Protein AF-A0A935GJC8-F1 (afdb_monomer_lite)

Sequence (77 aa):
MTEVITSRHDRLFQGFGGWYFSTREKVTLGPFPAPEKAEAAVADFLMFIKSAPPHVINVFKGRPQQATAPAGLHTAH

Secondary structure (DSSP, 8-state):
-------GGGGEEEETTEEEEE-TTS-EEEEESSHHHHHHHHHHHHHHHHHS-HHHHHHHHS---------------

pLDDT: mean 73.07, std 17.47, range [39.06, 91.31]

Structure (mmCIF, N/CA/C/O backbone):
data_AF-A0A935GJC8-F1
#
_entry.id   AF-A0A935GJC8-F1
#
loop_
_atom_site.group_PDB
_atom_site.id
_atom_site.type_symbol
_atom_site.label_atom_id
_atom_site.label_alt_id
_atom_site.label_comp_id
_atom_site.label_asym_id
_atom_site.label_entity_id
_atom_site.label_seq_id
_atom_site.pdbx_PDB_ins_code
_atom_site.Cartn_x
_atom_site.Cartn_y
_atom_site.Cartn_z
_atom_site.occupancy
_atom_site.B_iso_or_equiv
_atom_site.auth_seq_id
_atom_site.auth_comp_id
_atom_site.auth_asym_id
_atom_site.auth_atom_id
_atom_site.pdbx_PDB_model_num
ATOM 1 N N . MET A 1 1 ? -27.973 5.421 -15.079 1.00 39.06 1 MET A N 1
ATOM 2 C CA . MET A 1 1 ? -27.161 5.906 -13.944 1.00 39.06 1 MET A CA 1
ATOM 3 C C . MET A 1 1 ? -25.791 5.262 -14.055 1.00 39.06 1 MET A C 1
ATOM 5 O O . MET A 1 1 ? -25.590 4.173 -13.546 1.00 39.06 1 MET A O 1
ATOM 9 N N . THR A 1 2 ? -24.887 5.857 -14.827 1.00 39.94 2 THR A N 1
ATOM 10 C CA . THR A 1 2 ? -23.491 5.413 -14.883 1.00 39.94 2 THR A CA 1
ATOM 11 C C . THR A 1 2 ? -22.782 6.054 -13.705 1.00 39.94 2 THR A C 1
ATOM 13 O O . THR A 1 2 ? -22.504 7.253 -13.735 1.00 39.94 2 THR A O 1
ATOM 16 N N . GLU A 1 3 ? -22.568 5.291 -12.636 1.00 45.75 3 GLU A N 1
ATOM 17 C CA . GLU A 1 3 ? -21.655 5.714 -11.583 1.00 45.75 3 GLU A CA 1
ATOM 18 C C . GLU A 1 3 ? -20.288 5.923 -12.232 1.00 45.75 3 GLU A C 1
ATOM 20 O O . GLU A 1 3 ? -19.635 4.982 -12.681 1.00 45.75 3 GLU A O 1
ATOM 25 N N . VAL A 1 4 ? -19.878 7.186 -12.330 1.00 43.59 4 VAL A N 1
ATOM 26 C CA . VAL A 1 4 ? -18.485 7.545 -12.552 1.00 43.59 4 VAL A CA 1
ATOM 27 C C . VAL A 1 4 ? -17.762 7.062 -11.304 1.00 43.59 4 VAL A C 1
ATOM 29 O O . VAL A 1 4 ? -17.669 7.773 -10.305 1.00 43.59 4 VAL A O 1
ATOM 32 N N . ILE A 1 5 ? -17.308 5.809 -11.326 1.00 48.25 5 ILE A N 1
ATOM 33 C CA . ILE A 1 5 ? -16.295 5.337 -10.396 1.00 48.25 5 ILE A CA 1
ATOM 34 C C . ILE A 1 5 ? -15.094 6.208 -10.726 1.00 48.25 5 ILE A C 1
ATOM 36 O O . ILE A 1 5 ? -14.410 5.979 -11.721 1.00 48.25 5 ILE A O 1
ATOM 40 N N . THR A 1 6 ? -14.903 7.282 -9.961 1.00 45.25 6 THR A N 1
ATOM 41 C CA . THR A 1 6 ? -13.719 8.115 -10.100 1.00 45.25 6 THR A CA 1
ATOM 42 C C . THR A 1 6 ? -12.545 7.162 -9.962 1.00 45.25 6 THR A C 1
ATOM 44 O O . THR A 1 6 ? -12.410 6.454 -8.957 1.00 45.25 6 THR A O 1
ATOM 47 N N . SER A 1 7 ? -11.785 7.037 -11.047 1.00 46.19 7 SER A N 1
ATOM 48 C CA . SER A 1 7 ? -10.602 6.200 -11.117 1.00 46.19 7 SER A CA 1
ATOM 49 C C . SER A 1 7 ? -9.816 6.399 -9.831 1.00 46.19 7 SER A C 1
ATOM 51 O O . SER A 1 7 ? -9.283 7.477 -9.578 1.00 46.19 7 SER A O 1
ATOM 53 N N . ARG A 1 8 ? -9.740 5.355 -8.996 1.00 53.56 8 ARG A N 1
ATOM 54 C CA . ARG A 1 8 ? -8.970 5.328 -7.740 1.00 53.56 8 ARG A CA 1
ATOM 55 C C . ARG A 1 8 ? -7.451 5.411 -7.990 1.00 53.56 8 ARG A C 1
ATOM 57 O O . ARG A 1 8 ? -6.673 4.991 -7.141 1.00 53.56 8 ARG A O 1
ATOM 64 N N . HIS A 1 9 ? -7.052 5.916 -9.155 1.00 52.12 9 HIS A N 1
ATOM 65 C CA . HIS A 1 9 ? -5.708 5.961 -9.709 1.00 52.12 9 HIS A CA 1
ATOM 66 C C . HIS A 1 9 ? -4.803 6.933 -8.950 1.00 52.12 9 HIS A C 1
ATOM 68 O O . HIS A 1 9 ? -3.601 6.736 -8.954 1.00 52.12 9 HIS A O 1
ATOM 74 N N . ASP A 1 10 ? -5.364 7.890 -8.203 1.00 60.12 10 ASP A N 1
ATOM 75 C CA . ASP A 1 10 ? -4.583 8.811 -7.356 1.00 60.12 10 ASP A CA 1
ATOM 76 C C . ASP A 1 10 ? -3.845 8.104 -6.201 1.00 60.12 10 ASP A C 1
ATOM 78 O O . ASP A 1 10 ? -2.974 8.659 -5.540 1.00 60.12 10 ASP A O 1
ATOM 82 N N . ARG A 1 11 ? -4.190 6.837 -5.941 1.00 74.38 11 ARG A N 1
ATOM 83 C CA . ARG A 1 11 ? -3.505 6.020 -4.940 1.00 74.38 11 ARG A CA 1
ATOM 84 C C . ARG A 1 11 ? -2.367 5.202 -5.507 1.00 74.38 11 ARG A C 1
ATOM 86 O O . ARG A 1 11 ? -1.536 4.791 -4.714 1.00 74.38 11 ARG A O 1
ATOM 93 N N . LEU A 1 12 ? -2.339 4.932 -6.810 1.00 85.50 12 LEU A N 1
ATOM 94 C CA . LEU A 1 12 ? -1.347 4.065 -7.442 1.00 85.50 12 LEU A CA 1
ATOM 95 C C . LEU A 1 12 ? -0.206 4.919 -7.983 1.00 85.50 12 LEU A C 1
ATOM 97 O O . LEU A 1 12 ? -0.436 5.865 -8.729 1.00 85.50 12 LEU A O 1
ATOM 101 N N . PHE A 1 13 ? 1.027 4.583 -7.631 1.00 86.50 13 PHE A N 1
ATOM 102 C CA . PHE A 1 13 ? 2.192 5.312 -8.118 1.00 86.50 13 PHE A CA 1
ATOM 103 C C . PHE A 1 13 ? 3.380 4.382 -8.321 1.00 86.50 13 PHE A C 1
ATOM 105 O O . PHE A 1 13 ? 3.523 3.362 -7.646 1.00 86.50 13 PHE A O 1
ATOM 112 N N . GLN A 1 14 ? 4.244 4.739 -9.265 1.00 87.88 14 GLN A N 1
ATOM 113 C CA . GLN A 1 14 ? 5.486 4.020 -9.504 1.00 87.88 14 GLN A CA 1
ATOM 114 C C . GLN A 1 14 ? 6.585 4.590 -8.603 1.00 87.88 14 GLN A C 1
ATOM 116 O O . GLN A 1 14 ? 6.803 5.800 -8.558 1.00 87.88 14 GLN A O 1
ATOM 121 N N . GLY A 1 15 ? 7.263 3.712 -7.870 1.00 85.69 15 GLY A N 1
ATOM 122 C CA . GLY A 1 15 ? 8.386 4.042 -6.998 1.00 85.69 15 GLY A CA 1
ATOM 123 C C . GLY A 1 15 ? 9.628 3.233 -7.361 1.00 85.69 15 GLY A C 1
ATOM 124 O O . GLY A 1 15 ? 9.650 2.483 -8.341 1.00 85.69 15 GLY A O 1
ATOM 125 N N . PHE A 1 16 ? 10.678 3.360 -6.552 1.00 84.62 16 PHE A N 1
ATOM 126 C CA . PHE A 1 16 ? 11.895 2.581 -6.759 1.00 84.62 16 PHE A CA 1
ATOM 127 C C . PHE A 1 16 ? 11.615 1.086 -6.552 1.00 84.62 16 PHE A C 1
ATOM 129 O O . PHE A 1 16 ? 11.288 0.666 -5.449 1.00 84.62 16 PHE A O 1
ATOM 136 N N . GLY A 1 17 ? 11.747 0.286 -7.611 1.00 85.19 17 GLY A N 1
ATOM 137 C CA . GLY A 1 17 ? 11.561 -1.166 -7.542 1.00 85.19 17 GLY A CA 1
ATOM 138 C C . GLY A 1 17 ? 10.148 -1.674 -7.843 1.00 85.19 17 GLY A C 1
ATOM 139 O O . GLY A 1 17 ? 9.933 -2.880 -7.755 1.00 85.19 17 GLY A O 1
ATOM 140 N N . GLY A 1 18 ? 9.198 -0.814 -8.237 1.00 90.44 18 GLY A N 1
ATOM 141 C CA . GLY A 1 18 ? 7.904 -1.274 -8.748 1.00 90.44 18 GLY A CA 1
ATOM 142 C C . GLY A 1 18 ? 6.739 -0.316 -8.525 1.00 90.44 18 GLY A C 1
ATOM 143 O O . GLY A 1 18 ? 6.902 0.893 -8.367 1.00 90.44 18 GLY A O 1
ATOM 144 N N . TRP A 1 19 ? 5.543 -0.888 -8.537 1.00 90.81 19 TRP A N 1
ATOM 145 C CA . TRP A 1 19 ? 4.280 -0.194 -8.326 1.00 90.81 19 TRP A CA 1
ATOM 146 C C . TRP A 1 19 ? 3.878 -0.227 -6.863 1.00 90.81 19 TRP A C 1
ATOM 148 O O . TRP A 1 19 ? 4.062 -1.222 -6.172 1.00 90.81 19 TRP A O 1
ATOM 158 N N . TYR A 1 20 ? 3.297 0.859 -6.393 1.00 89.50 20 TYR A N 1
ATOM 159 C CA . TYR A 1 20 ? 2.855 1.020 -5.021 1.00 89.50 20 TYR A CA 1
ATOM 160 C C . TYR A 1 20 ? 1.436 1.555 -5.009 1.00 89.50 20 TYR A C 1
ATOM 162 O O . TYR A 1 20 ? 0.982 2.153 -5.988 1.00 89.50 20 TYR A O 1
ATOM 170 N N . PHE A 1 21 ? 0.753 1.385 -3.880 1.00 88.94 21 PHE A N 1
ATOM 171 C CA . PHE A 1 21 ? -0.421 2.191 -3.599 1.00 88.94 21 PHE A CA 1
ATOM 172 C C . PHE A 1 21 ? -0.426 2.778 -2.190 1.00 88.94 21 PHE A C 1
ATOM 174 O O . PHE A 1 21 ? 0.110 2.190 -1.248 1.00 88.94 21 PHE A O 1
ATOM 181 N N . SER A 1 22 ? -1.047 3.948 -2.048 1.00 85.62 22 SER A N 1
ATOM 182 C CA . SER A 1 22 ? -1.249 4.631 -0.775 1.00 85.62 22 SER A CA 1
ATOM 183 C C . SER A 1 22 ? -2.647 4.371 -0.207 1.00 85.62 22 SER A C 1
ATOM 185 O O . SER A 1 22 ? -3.666 4.363 -0.907 1.00 85.62 22 SER A O 1
ATOM 187 N N . THR A 1 23 ? -2.707 4.142 1.102 1.00 82.69 23 THR A N 1
ATOM 188 C CA . THR A 1 23 ? -3.959 4.081 1.863 1.00 82.69 23 THR A CA 1
ATOM 189 C C . THR A 1 23 ? -4.360 5.480 2.344 1.00 82.69 23 THR A C 1
ATOM 191 O O . THR A 1 23 ? -3.558 6.418 2.331 1.00 82.69 23 THR A O 1
ATOM 194 N N . ARG A 1 24 ? -5.611 5.656 2.796 1.00 76.25 24 ARG A N 1
ATOM 195 C CA . ARG A 1 24 ? -6.092 6.959 3.312 1.00 76.25 24 ARG A CA 1
ATOM 196 C C . ARG A 1 24 ? -5.377 7.365 4.604 1.00 76.25 24 ARG A C 1
ATOM 198 O O . ARG A 1 24 ? -5.347 8.535 4.966 1.00 76.25 24 ARG 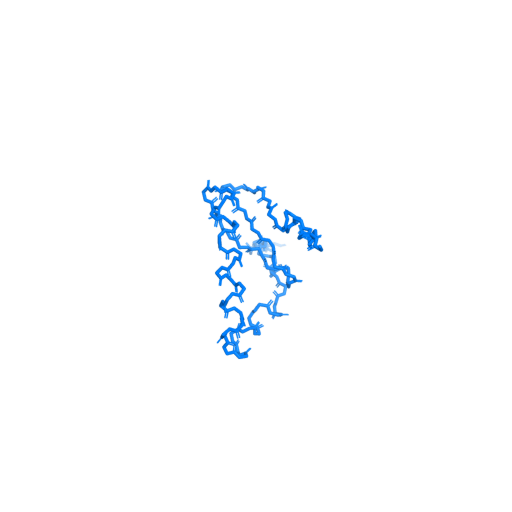A O 1
ATOM 205 N N . GLU A 1 25 ? -4.786 6.387 5.265 1.00 74.38 25 GLU A N 1
ATOM 206 C CA . GLU A 1 25 ? -4.031 6.466 6.498 1.00 74.38 25 GLU A CA 1
ATOM 207 C C . GLU A 1 25 ? -2.537 6.738 6.250 1.00 74.38 25 GLU A C 1
ATOM 209 O O . GLU A 1 25 ? -1.73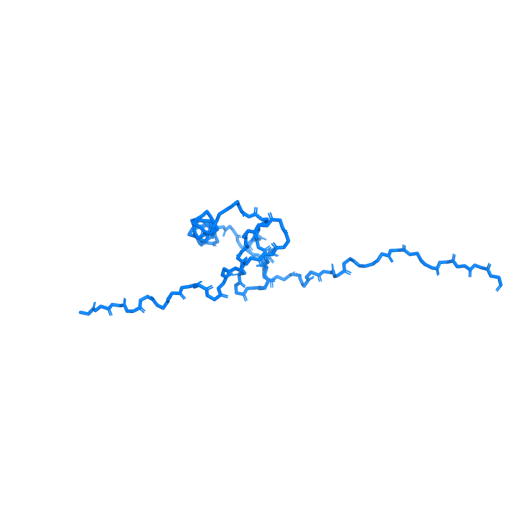4 6.677 7.176 1.00 74.38 25 GLU A O 1
ATOM 214 N N . LYS A 1 26 ? -2.163 7.081 5.005 1.00 76.12 26 LYS A N 1
ATOM 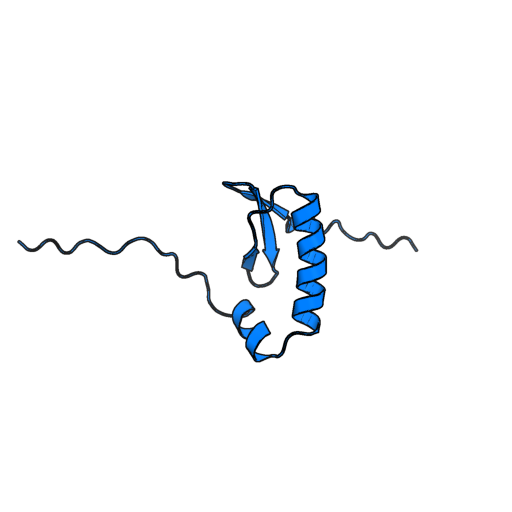215 C CA . LYS A 1 26 ? -0.790 7.397 4.577 1.00 76.12 26 LYS A CA 1
ATOM 216 C C . LYS A 1 26 ? 0.190 6.228 4.729 1.00 76.12 26 LYS A C 1
ATOM 218 O O . LYS A 1 26 ? 1.389 6.443 4.896 1.00 76.12 26 LYS A O 1
ATOM 223 N N . VAL A 1 27 ? -0.307 4.994 4.643 1.00 82.38 27 VAL A N 1
ATOM 224 C CA . VAL A 1 27 ? 0.535 3.797 4.545 1.00 82.38 27 VAL A CA 1
ATOM 225 C C . VAL A 1 27 ? 0.761 3.486 3.071 1.00 82.38 27 VAL A C 1
ATOM 227 O O . VAL A 1 27 ? -0.192 3.423 2.295 1.00 82.38 27 VAL A O 1
ATOM 230 N N . THR A 1 28 ? 2.018 3.283 2.691 1.00 87.69 28 THR A N 1
ATOM 231 C CA . THR A 1 28 ? 2.404 2.860 1.341 1.00 87.69 28 THR A CA 1
ATOM 232 C C . THR A 1 28 ? 2.616 1.351 1.322 1.00 87.69 28 THR A C 1
ATOM 234 O O . THR A 1 28 ? 3.370 0.830 2.143 1.00 87.69 28 THR A O 1
ATOM 237 N N . LEU A 1 29 ? 1.975 0.657 0.381 1.00 86.56 29 LEU A N 1
ATOM 238 C CA . LEU A 1 29 ? 2.081 -0.791 0.201 1.00 86.56 29 LEU A CA 1
ATOM 239 C C . LEU A 1 29 ? 2.672 -1.122 -1.175 1.00 86.56 29 LEU A C 1
ATOM 241 O O . LEU A 1 29 ? 2.298 -0.512 -2.177 1.00 86.56 29 LEU A O 1
ATOM 245 N N . GLY A 1 30 ? 3.604 -2.076 -1.205 1.00 90.38 30 GLY A N 1
ATOM 246 C CA . GLY A 1 30 ? 4.367 -2.497 -2.385 1.00 90.38 30 GLY A CA 1
ATOM 247 C C . GLY A 1 30 ? 5.817 -2.857 -2.017 1.00 90.38 30 GLY A C 1
ATOM 248 O O . GLY A 1 30 ? 6.131 -2.926 -0.824 1.00 90.38 30 GLY A O 1
ATOM 249 N N . PRO A 1 31 ? 6.716 -3.053 -2.998 1.00 91.31 31 PRO A N 1
ATOM 250 C CA . PRO A 1 31 ? 6.492 -2.936 -4.441 1.00 91.31 31 PRO A CA 1
ATOM 251 C C . PRO A 1 31 ? 5.706 -4.108 -5.037 1.00 91.31 31 PRO A C 1
ATOM 253 O O . PRO A 1 31 ? 5.869 -5.262 -4.649 1.00 91.31 31 PRO A O 1
ATOM 256 N N . PHE A 1 32 ? 4.905 -3.803 -6.050 1.00 90.88 32 PHE A N 1
ATOM 257 C CA . PHE A 1 32 ? 4.231 -4.750 -6.927 1.00 90.88 32 PHE A CA 1
ATOM 258 C C . PHE A 1 32 ? 4.888 -4.737 -8.314 1.00 90.88 32 PHE A C 1
ATOM 260 O O . PHE A 1 32 ? 5.342 -3.687 -8.775 1.00 90.88 32 PHE A O 1
ATOM 267 N N . PRO A 1 33 ? 4.920 -5.878 -9.021 1.00 89.25 33 PRO A N 1
ATOM 268 C CA . PRO A 1 33 ? 5.622 -5.983 -10.300 1.00 89.25 33 PRO A CA 1
ATOM 269 C C . PRO A 1 33 ? 4.918 -5.246 -11.450 1.00 89.25 33 PRO A C 1
ATOM 271 O O . PRO A 1 33 ? 5.560 -4.918 -12.442 1.00 89.25 33 PRO A O 1
ATOM 274 N N . ALA A 1 34 ? 3.613 -4.989 -11.332 1.00 89.88 34 ALA A N 1
ATOM 275 C CA . ALA A 1 34 ? 2.787 -4.405 -12.385 1.00 89.88 34 ALA A CA 1
ATOM 276 C C . ALA A 1 34 ? 1.638 -3.572 -11.778 1.00 89.88 34 ALA A C 1
ATOM 278 O O . ALA A 1 34 ? 1.205 -3.879 -10.656 1.00 89.88 34 ALA A O 1
ATOM 279 N N . PRO A 1 35 ? 1.128 -2.547 -12.484 1.00 85.75 35 PRO A N 1
ATOM 280 C CA . PRO A 1 35 ? 0.074 -1.676 -11.963 1.00 85.75 35 PRO A CA 1
ATOM 281 C C . PRO A 1 35 ? -1.229 -2.438 -11.699 1.00 85.75 35 PRO A C 1
ATOM 283 O O . PRO A 1 35 ? -1.874 -2.205 -10.681 1.00 85.75 35 PRO A O 1
ATOM 286 N N . GLU A 1 36 ? -1.570 -3.426 -12.528 1.00 89.50 36 GLU A N 1
ATOM 287 C CA . GLU A 1 36 ? -2.776 -4.250 -12.374 1.00 89.50 36 GLU A CA 1
ATOM 288 C C . GLU A 1 36 ? -2.699 -5.124 -11.113 1.00 89.50 36 GLU A C 1
ATOM 290 O O . GLU A 1 36 ? -3.710 -5.426 -10.481 1.00 89.50 36 GLU A O 1
ATOM 295 N N . LYS A 1 37 ? -1.485 -5.523 -10.706 1.00 88.50 37 LYS A N 1
ATOM 296 C CA . LYS A 1 37 ? -1.264 -6.259 -9.452 1.00 88.50 37 LYS A CA 1
ATOM 297 C C . LYS A 1 37 ? -1.412 -5.357 -8.237 1.00 88.50 37 LYS A C 1
ATOM 299 O O . LYS A 1 37 ? -1.991 -5.788 -7.243 1.00 88.50 37 LYS A O 1
ATOM 304 N N . ALA A 1 38 ? -0.929 -4.121 -8.323 1.00 88.75 38 ALA A N 1
ATOM 305 C CA . ALA A 1 38 ? -1.157 -3.131 -7.281 1.00 88.75 38 ALA A CA 1
ATOM 306 C C . ALA A 1 38 ? -2.654 -2.785 -7.169 1.00 88.75 38 ALA A C 1
ATOM 308 O O . ALA A 1 38 ? -3.171 -2.675 -6.061 1.00 88.75 38 ALA A O 1
ATOM 309 N N . GLU A 1 39 ? -3.377 -2.695 -8.289 1.00 87.94 39 GLU A N 1
ATOM 310 C CA . GLU A 1 39 ? -4.826 -2.467 -8.300 1.00 87.94 39 GLU A CA 1
ATOM 311 C C . GLU A 1 39 ? -5.610 -3.640 -7.693 1.00 87.94 39 GLU A C 1
ATOM 313 O O . GLU A 1 39 ? -6.475 -3.425 -6.841 1.00 87.94 39 GLU A O 1
ATOM 318 N N . ALA A 1 40 ? -5.269 -4.883 -8.046 1.00 88.88 40 ALA A N 1
ATOM 319 C CA . ALA A 1 40 ? -5.860 -6.065 -7.417 1.00 88.88 40 ALA A CA 1
ATOM 320 C C . ALA A 1 40 ? -5.614 -6.077 -5.896 1.00 88.88 40 ALA A C 1
ATOM 322 O O . ALA A 1 40 ? -6.545 -6.269 -5.112 1.00 88.88 40 ALA A O 1
ATOM 323 N N . ALA A 1 41 ? -4.390 -5.752 -5.470 1.00 88.19 41 ALA A N 1
ATOM 324 C CA . ALA A 1 41 ? -4.035 -5.670 -4.057 1.00 88.19 41 ALA A CA 1
ATOM 325 C C . ALA A 1 41 ? -4.811 -4.576 -3.298 1.00 88.19 41 ALA A C 1
ATOM 327 O O . ALA A 1 41 ? -5.054 -4.724 -2.100 1.00 88.19 41 ALA A O 1
ATOM 328 N N . VAL A 1 42 ? -5.259 -3.503 -3.966 1.00 86.31 42 VAL A N 1
ATOM 329 C CA . VAL A 1 42 ? -6.167 -2.513 -3.359 1.00 86.31 42 VAL A CA 1
ATOM 330 C C . VAL A 1 42 ? -7.509 -3.157 -3.005 1.00 86.31 42 VAL A C 1
ATOM 332 O O . VAL A 1 42 ? -8.038 -2.894 -1.924 1.00 86.31 42 VAL A O 1
ATOM 335 N N . ALA A 1 43 ? -8.077 -3.981 -3.889 1.00 86.06 43 ALA A N 1
ATOM 336 C CA . ALA A 1 43 ? -9.346 -4.661 -3.627 1.00 86.06 43 ALA A CA 1
ATOM 337 C C . ALA A 1 43 ? -9.223 -5.642 -2.451 1.00 86.06 43 ALA A C 1
ATOM 339 O O . ALA A 1 43 ? -10.039 -5.591 -1.524 1.00 86.06 43 ALA A O 1
ATOM 340 N N . ASP A 1 44 ? -8.156 -6.443 -2.436 1.00 87.38 44 ASP A N 1
ATOM 341 C CA . ASP A 1 44 ? -7.860 -7.377 -1.346 1.00 87.38 44 ASP A CA 1
ATOM 342 C C . ASP A 1 44 ? -7.645 -6.647 -0.017 1.00 87.38 44 ASP A C 1
ATOM 344 O O . ASP A 1 44 ? -8.211 -7.026 1.011 1.00 87.38 44 ASP A O 1
ATOM 348 N N . PHE A 1 45 ? -6.900 -5.539 -0.032 1.00 86.81 45 PHE A N 1
ATOM 349 C CA . PHE A 1 45 ? -6.664 -4.722 1.155 1.00 86.81 45 PHE A CA 1
ATOM 350 C C . PHE A 1 45 ? -7.964 -4.146 1.733 1.00 86.81 45 PHE A C 1
ATOM 352 O O . PHE A 1 45 ? -8.161 -4.137 2.948 1.00 86.81 45 PHE A O 1
ATOM 359 N N . LEU A 1 46 ? -8.893 -3.692 0.886 1.00 85.06 46 LEU A N 1
ATOM 360 C CA . LEU A 1 46 ? -10.193 -3.193 1.347 1.00 85.06 46 LEU A CA 1
ATOM 361 C C . LEU A 1 46 ? -11.039 -4.294 1.979 1.00 85.06 46 LEU A C 1
ATOM 363 O O . LEU A 1 46 ? -11.726 -4.032 2.966 1.00 85.06 46 LEU A O 1
ATOM 367 N N . MET A 1 47 ? -11.018 -5.499 1.409 1.00 86.62 47 MET A N 1
ATOM 368 C CA . MET A 1 47 ? -11.716 -6.646 1.981 1.00 86.62 47 MET A CA 1
ATOM 369 C C . MET A 1 47 ? -11.104 -7.024 3.332 1.00 86.62 47 MET A C 1
ATOM 371 O O . MET A 1 47 ? -11.830 -7.184 4.311 1.00 86.62 47 MET A O 1
ATOM 375 N N . PHE A 1 48 ? -9.774 -7.053 3.411 1.00 87.06 48 PHE A N 1
ATOM 376 C CA . PHE A 1 48 ? -9.044 -7.302 4.646 1.00 87.06 48 PHE A CA 1
ATOM 377 C C . PHE A 1 48 ? -9.406 -6.295 5.740 1.00 87.06 48 PHE A C 1
ATOM 379 O O . PHE A 1 48 ? -9.824 -6.706 6.815 1.00 87.06 48 PHE A O 1
ATOM 386 N N . ILE A 1 49 ? -9.336 -4.986 5.478 1.00 84.69 49 ILE A N 1
ATOM 387 C CA . ILE A 1 49 ? -9.638 -3.960 6.491 1.00 84.69 49 ILE A CA 1
ATOM 388 C C . ILE A 1 49 ? -11.100 -4.011 6.954 1.00 84.69 49 ILE A C 1
ATOM 390 O O . ILE A 1 49 ? -11.375 -3.725 8.117 1.00 84.69 49 ILE A O 1
ATOM 394 N N . LYS A 1 50 ? -12.042 -4.399 6.084 1.00 85.44 50 LYS A N 1
ATOM 395 C CA . LYS A 1 50 ? -13.453 -4.579 6.468 1.00 85.44 50 LYS A CA 1
ATOM 396 C C . LYS A 1 50 ? -13.666 -5.754 7.425 1.00 85.44 50 LYS A C 1
ATOM 398 O O . LYS A 1 50 ? -14.562 -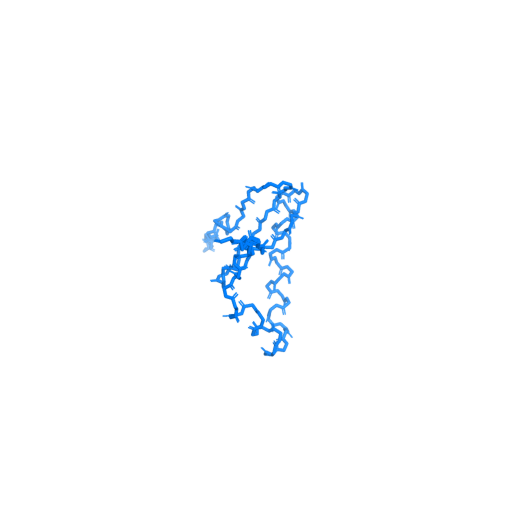5.684 8.260 1.00 85.44 50 LYS A O 1
ATOM 403 N N . SER A 1 51 ? -12.876 -6.816 7.289 1.00 86.88 51 SER A N 1
ATOM 404 C CA . SER A 1 51 ? -12.988 -8.036 8.100 1.00 86.88 51 SER A CA 1
ATOM 405 C C . SER A 1 51 ? -11.986 -8.095 9.257 1.00 86.88 51 SER A C 1
ATOM 407 O O . SER A 1 51 ? -12.096 -8.960 10.124 1.00 86.88 51 SER A O 1
ATOM 409 N N . ALA A 1 52 ? -11.001 -7.199 9.277 1.00 86.81 52 ALA A N 1
ATOM 410 C CA . ALA A 1 52 ? -9.935 -7.196 10.260 1.00 86.81 52 ALA A CA 1
ATOM 411 C C . ALA A 1 52 ? -10.452 -6.787 11.652 1.00 86.81 52 ALA A C 1
ATOM 413 O O . ALA A 1 52 ? -11.218 -5.828 11.784 1.00 86.81 52 ALA A O 1
ATOM 414 N N . PRO A 1 53 ? -9.989 -7.449 12.726 1.00 86.81 53 PRO A N 1
ATOM 415 C CA . PRO A 1 53 ? -10.261 -7.008 14.085 1.00 86.81 53 PRO A CA 1
ATOM 416 C C . PRO A 1 53 ? -9.754 -5.577 14.348 1.00 86.81 53 PRO A C 1
ATOM 418 O O . PRO A 1 53 ? -8.727 -5.175 13.791 1.00 86.81 53 PRO A O 1
ATOM 421 N N . PRO A 1 54 ? -10.376 -4.823 15.276 1.00 82.12 54 PRO A N 1
ATOM 422 C CA . PRO A 1 54 ? -9.988 -3.440 15.565 1.00 82.12 54 PRO A CA 1
ATOM 423 C C . PRO A 1 54 ? -8.501 -3.249 15.903 1.00 82.12 54 PRO A C 1
ATOM 425 O O . PRO A 1 54 ? -7.908 -2.247 15.511 1.00 82.12 54 PRO A O 1
ATOM 428 N N . HIS A 1 55 ? -7.873 -4.220 16.579 1.00 81.06 55 HIS A N 1
ATOM 429 C CA . HIS A 1 55 ? -6.450 -4.153 16.928 1.00 81.06 55 HIS A CA 1
ATOM 430 C C . HIS A 1 55 ? -5.528 -4.195 15.698 1.00 81.06 55 HIS A C 1
ATOM 432 O O . HIS A 1 55 ? -4.498 -3.529 15.696 1.00 81.06 55 HIS A O 1
ATOM 438 N N . VAL A 1 56 ? -5.915 -4.916 14.640 1.00 81.69 56 VAL A N 1
ATOM 439 C CA . VAL A 1 56 ? -5.183 -4.963 13.364 1.00 81.69 56 VAL A CA 1
ATOM 440 C C . VAL A 1 56 ? -5.361 -3.652 12.608 1.00 81.69 56 VAL A C 1
ATOM 442 O O . VAL A 1 56 ? -4.388 -3.071 12.139 1.00 81.69 56 VAL A O 1
ATOM 445 N N . ILE A 1 57 ? -6.592 -3.136 12.539 1.00 80.88 57 ILE A N 1
ATOM 446 C CA . ILE A 1 57 ? -6.886 -1.859 11.872 1.00 80.88 57 ILE A CA 1
ATOM 447 C C . ILE A 1 57 ? -6.097 -0.713 12.527 1.00 80.88 57 ILE A C 1
ATOM 449 O O . ILE A 1 57 ? -5.604 0.181 11.839 1.00 80.88 57 ILE A O 1
ATOM 453 N N . ASN A 1 58 ? -5.928 -0.750 13.851 1.00 80.75 58 ASN A N 1
ATOM 454 C CA . ASN A 1 58 ? -5.177 0.266 14.585 1.00 80.75 58 ASN A CA 1
ATOM 455 C C . ASN A 1 58 ? -3.701 0.361 14.169 1.00 80.75 58 ASN A C 1
ATOM 4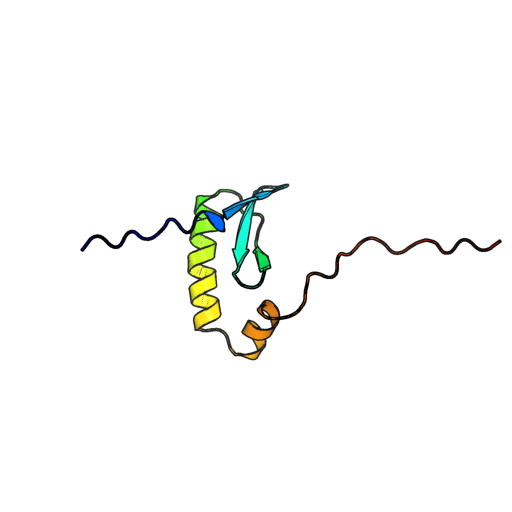57 O O . ASN A 1 58 ? -3.141 1.454 14.239 1.00 80.75 58 ASN A O 1
ATOM 461 N N . VAL A 1 59 ? -3.092 -0.722 13.669 1.00 78.44 59 VAL A N 1
ATOM 462 C CA . VAL A 1 59 ? -1.724 -0.696 13.115 1.00 78.44 59 VAL A CA 1
ATOM 463 C C . VAL A 1 59 ? 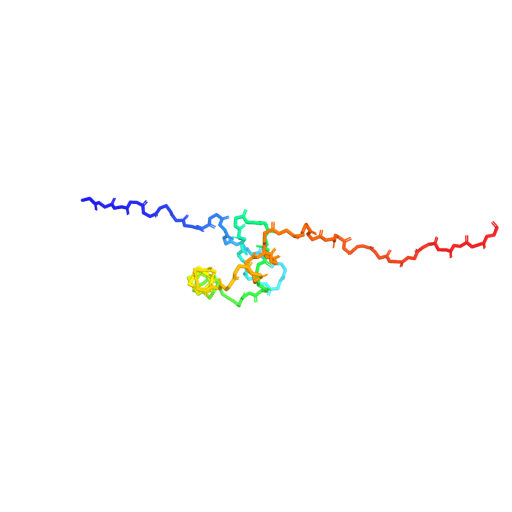-1.636 0.251 11.917 1.00 78.44 59 VAL A C 1
ATOM 465 O O . VAL A 1 59 ? -0.659 0.980 11.775 1.00 78.44 59 VAL A O 1
ATOM 468 N N . PHE A 1 60 ? -2.683 0.300 11.092 1.00 74.81 60 PHE A N 1
ATOM 469 C CA . PHE A 1 60 ? -2.740 1.177 9.924 1.00 74.81 60 PHE A CA 1
ATOM 470 C C . PHE A 1 60 ? -3.169 2.603 10.276 1.00 74.81 60 PHE A C 1
ATOM 472 O O . PHE A 1 60 ? -2.819 3.528 9.558 1.00 74.81 60 PHE A O 1
ATOM 479 N N . LYS A 1 61 ? -3.896 2.804 11.384 1.00 70.00 61 LYS A N 1
ATOM 480 C CA . LYS A 1 61 ? -4.418 4.118 11.800 1.00 70.00 61 LYS A CA 1
ATOM 481 C C . LYS A 1 61 ? -3.399 5.028 12.485 1.00 70.00 61 LYS A C 1
ATOM 483 O O . LYS A 1 61 ? -3.670 6.219 12.620 1.00 70.00 61 LYS A O 1
ATOM 488 N N . GLY A 1 62 ? -2.269 4.510 12.964 1.00 59.41 62 GLY A N 1
ATOM 489 C CA . GLY A 1 62 ? -1.430 5.309 13.852 1.00 59.41 62 GLY A CA 1
ATOM 490 C C . GLY A 1 62 ? -0.066 4.725 14.170 1.00 59.41 62 GLY A C 1
ATOM 491 O O . GLY A 1 62 ? 0.182 4.274 15.286 1.00 59.41 62 GLY A O 1
ATOM 492 N N . ARG A 1 63 ? 0.867 4.884 13.235 1.00 49.16 63 ARG A N 1
ATOM 493 C CA . ARG A 1 63 ? 2.177 5.451 13.560 1.00 49.16 63 ARG A CA 1
ATOM 494 C C . ARG A 1 63 ? 2.708 6.117 12.288 1.00 49.16 63 ARG A C 1
ATOM 496 O O . ARG A 1 63 ? 2.803 5.424 11.277 1.00 49.16 63 ARG A O 1
ATOM 503 N N . PRO A 1 64 ? 3.007 7.432 12.279 1.00 47.31 64 PRO A N 1
ATOM 504 C CA . PRO A 1 64 ? 3.784 7.995 11.181 1.00 47.31 64 PRO A CA 1
ATOM 505 C C . PRO A 1 64 ? 5.024 7.121 11.019 1.00 47.31 64 PRO A C 1
ATOM 507 O O . PRO A 1 64 ? 5.620 6.736 12.030 1.00 47.31 64 PRO A O 1
ATOM 510 N N . GLN A 1 65 ? 5.366 6.755 9.778 1.00 48.53 65 GLN A N 1
ATOM 511 C CA . GLN A 1 65 ? 6.651 6.127 9.504 1.00 48.53 65 GLN A CA 1
ATOM 512 C C . GLN A 1 65 ? 7.708 6.964 10.215 1.00 48.53 65 GLN A C 1
ATOM 514 O O . GLN A 1 65 ? 7.920 8.133 9.891 1.00 48.53 65 GLN A O 1
ATOM 519 N N . GLN A 1 66 ? 8.313 6.376 11.240 1.00 44.62 66 GLN A N 1
ATOM 520 C CA . GLN A 1 66 ? 9.523 6.901 11.818 1.00 44.62 66 GLN A CA 1
ATOM 521 C C . GLN A 1 66 ? 10.513 6.860 10.661 1.00 44.62 66 GLN A C 1
ATOM 523 O O . GLN A 1 66 ? 10.871 5.777 10.201 1.00 44.62 66 GLN A O 1
ATOM 528 N N . ALA A 1 67 ? 10.844 8.030 10.117 1.00 46.03 67 ALA A N 1
ATOM 529 C CA . ALA A 1 67 ? 11.920 8.168 9.160 1.00 46.03 67 ALA A CA 1
ATOM 530 C C . ALA A 1 67 ? 13.167 7.587 9.833 1.00 46.03 67 ALA A C 1
ATOM 532 O O . ALA A 1 67 ? 13.779 8.216 10.692 1.00 46.03 67 ALA A O 1
ATOM 533 N N . THR A 1 68 ? 13.499 6.342 9.514 1.00 48.38 68 THR A N 1
ATOM 534 C CA . THR A 1 68 ? 14.803 5.780 9.821 1.00 48.38 68 THR A CA 1
ATOM 535 C C . THR A 1 68 ? 15.798 6.481 8.909 1.00 48.38 68 THR A C 1
ATOM 537 O O . THR A 1 68 ? 15.963 6.102 7.753 1.00 48.38 68 THR A O 1
ATOM 540 N N . ALA A 1 69 ? 16.434 7.521 9.439 1.00 48.06 69 ALA A N 1
ATOM 541 C CA . ALA A 1 69 ? 17.749 7.978 9.016 1.00 48.06 69 ALA A CA 1
ATOM 542 C C . ALA A 1 69 ? 18.722 7.778 10.198 1.00 48.06 69 ALA A C 1
ATOM 544 O O . ALA A 1 69 ? 18.291 7.790 11.353 1.00 48.06 69 ALA A O 1
ATOM 545 N N . PRO A 1 70 ? 19.991 7.459 9.914 1.00 51.41 70 PRO A N 1
ATOM 546 C CA . PRO A 1 70 ? 20.738 6.427 10.621 1.00 51.41 70 PRO A CA 1
ATOM 547 C C . PRO A 1 70 ? 21.359 6.893 11.939 1.00 51.41 70 PRO A C 1
ATOM 549 O O . PRO A 1 70 ? 21.703 8.056 12.130 1.00 51.41 70 PRO A O 1
ATOM 552 N N . ALA A 1 71 ? 21.556 5.921 12.828 1.00 55.72 71 ALA A N 1
ATOM 553 C CA . ALA A 1 71 ? 22.443 6.032 13.972 1.00 55.72 71 ALA A CA 1
ATOM 554 C C . ALA A 1 71 ? 23.870 6.390 13.520 1.00 55.72 71 ALA A C 1
ATOM 556 O O . ALA A 1 71 ? 24.411 5.740 12.626 1.00 55.72 71 ALA A O 1
ATOM 557 N N . GLY A 1 72 ? 24.488 7.369 14.185 1.00 53.28 72 GLY A N 1
ATOM 558 C CA . GLY A 1 72 ? 25.938 7.556 14.153 1.00 53.28 72 GLY A CA 1
ATOM 559 C C . GLY A 1 72 ? 26.401 8.998 13.985 1.00 53.28 72 GLY A C 1
ATOM 560 O O . GLY A 1 72 ? 26.730 9.415 12.884 1.00 53.28 72 GLY A O 1
ATOM 561 N N . LEU A 1 73 ? 26.532 9.723 15.097 1.00 50.16 73 LEU A N 1
ATOM 562 C CA . LEU A 1 73 ? 27.641 10.664 15.279 1.00 50.16 73 LEU A CA 1
ATOM 563 C C . LEU A 1 73 ? 27.918 10.818 16.778 1.00 50.16 73 LEU A C 1
ATOM 565 O O . LEU A 1 73 ? 27.602 11.816 17.413 1.00 50.16 73 LEU A O 1
ATOM 569 N N . HIS A 1 74 ? 28.498 9.763 17.349 1.00 56.91 74 HIS A N 1
ATOM 570 C CA . HIS A 1 74 ? 29.368 9.918 18.506 1.00 56.91 74 HIS A CA 1
ATOM 571 C C . HIS A 1 74 ? 30.785 10.075 17.958 1.00 56.91 74 HIS A C 1
ATOM 573 O O . HIS A 1 74 ? 31.404 9.099 17.541 1.00 56.91 74 HIS A O 1
ATOM 579 N N . THR A 1 75 ? 31.299 11.299 17.951 1.00 56.44 75 THR A N 1
ATOM 580 C CA . THR A 1 75 ? 32.743 11.528 17.913 1.00 56.44 75 THR A CA 1
ATOM 581 C C . THR A 1 75 ? 33.093 12.289 19.176 1.00 56.44 75 THR A C 1
ATOM 583 O O . THR A 1 75 ? 32.679 13.427 19.364 1.00 56.44 75 THR A O 1
ATOM 586 N N . ALA A 1 76 ? 33.791 11.594 20.067 1.00 49.25 76 ALA A N 1
ATOM 587 C CA . ALA A 1 76 ? 34.480 12.184 21.194 1.00 49.25 76 ALA A CA 1
ATOM 588 C C . ALA A 1 76 ? 35.773 12.838 20.689 1.00 49.25 76 ALA A C 1
ATOM 590 O O . ALA A 1 76 ? 36.590 12.150 20.071 1.00 49.25 76 ALA A O 1
ATOM 591 N N . HIS A 1 77 ? 35.955 14.128 20.970 1.00 52.22 77 HIS A N 1
ATOM 592 C CA . HIS A 1 77 ? 37.247 14.723 21.311 1.00 52.22 77 HIS A CA 1
ATOM 593 C C . HIS A 1 77 ? 37.025 16.051 22.034 1.00 52.22 77 HIS A C 1
ATOM 595 O O . HIS A 1 77 ? 36.212 16.853 21.522 1.00 52.22 77 HIS A O 1
#

Foldseek 3Di:
DPPCPPPPCVQWDADPPAIWGADPLRDIDDDDHYRVRNVVVVVVVVVCCVPDDPVVVVVSNDDDPPPPDDDDDDDDD

Radius of gyration: 17.35 Å; chains: 1; bounding box: 64×23×36 Å